Protein AF-A0A2V8E1F0-F1 (afdb_monomer_lite)

Secondary structure (DSSP, 8-state):
---S----SSSS-B---SPPEEPTTS-EEEEESBBSTTSB-EEEEE-TT--EEEEEE---TTTS--S------GGGGTSS---------PPPP--

pLDDT: mean 75.14, std 16.95, range [39.0, 92.38]

Radius of gyration: 20.06 Å; chains: 1; bounding box: 38×36×61 Å

Foldseek 3Di:
DDDLDDDPQAAQAAAFPDDWDQDPVQKTWGWHQAYHPQRQIFIWIAHPSSDIDTPDGDPPPPVDHGRDDPCPPPVVVVVPPDDDDDDDDDDDDDD

Structure (mmCIF, N/CA/C/O backbone):
data_AF-A0A2V8E1F0-F1
#
_entry.id   AF-A0A2V8E1F0-F1
#
loop_
_atom_site.group_PDB
_atom_site.id
_atom_site.type_symbol
_atom_site.label_atom_id
_atom_site.label_alt_id
_atom_site.label_comp_id
_atom_site.label_asym_id
_atom_site.label_entity_id
_atom_site.label_seq_id
_atom_site.pdbx_PDB_ins_code
_atom_site.Cartn_x
_atom_site.Cartn_y
_atom_site.Cartn_z
_atom_site.occupancy
_atom_site.B_iso_or_equiv
_atom_site.auth_seq_id
_atom_site.auth_comp_id
_atom_site.auth_asym_id
_atom_site.auth_atom_id
_atom_site.pdbx_PDB_model_num
ATOM 1 N N . MET A 1 1 ? -21.295 -14.930 -1.325 1.00 55.97 1 MET A N 1
ATOM 2 C CA . MET A 1 1 ? -20.023 -14.265 -0.970 1.00 55.97 1 MET A CA 1
ATOM 3 C C . MET A 1 1 ? -19.995 -12.951 -1.727 1.00 55.97 1 MET A C 1
ATOM 5 O O . MET A 1 1 ? -20.212 -12.996 -2.929 1.00 55.97 1 MET A O 1
ATOM 9 N N . ASN A 1 2 ? -19.848 -11.815 -1.043 1.00 79.00 2 ASN A N 1
ATOM 10 C CA . ASN A 1 2 ? -19.738 -10.510 -1.699 1.00 79.00 2 ASN A CA 1
ATOM 11 C C . ASN A 1 2 ? -18.253 -10.161 -1.820 1.00 79.00 2 ASN A C 1
ATOM 13 O O . ASN A 1 2 ? -17.555 -10.159 -0.807 1.00 79.00 2 ASN A O 1
ATOM 17 N N . VAL A 1 3 ? -17.771 -9.922 -3.037 1.00 80.38 3 VAL A N 1
ATOM 18 C CA . VAL A 1 3 ? -16.411 -9.417 -3.256 1.00 80.38 3 VAL A CA 1
ATOM 19 C C . VAL A 1 3 ? -16.464 -7.906 -3.066 1.00 80.38 3 VAL A C 1
ATOM 21 O O . VAL A 1 3 ? -17.242 -7.246 -3.748 1.00 80.38 3 VAL A O 1
ATOM 24 N N . LEU A 1 4 ? -15.682 -7.378 -2.121 1.00 81.69 4 LEU A N 1
ATOM 25 C CA . LEU A 1 4 ? -15.625 -5.936 -1.852 1.00 81.69 4 LEU A CA 1
ATOM 26 C C . LEU A 1 4 ? -14.698 -5.214 -2.830 1.00 81.69 4 LEU A C 1
ATOM 28 O O . LEU A 1 4 ? -15.065 -4.177 -3.364 1.00 81.69 4 LEU A O 1
ATOM 32 N N . HIS A 1 5 ? -13.531 -5.797 -3.106 1.00 82.56 5 HIS A N 1
ATOM 33 C CA . HIS A 1 5 ? -12.586 -5.278 -4.087 1.00 82.56 5 HIS A CA 1
ATOM 34 C C . HIS A 1 5 ? -11.834 -6.425 -4.751 1.00 82.56 5 HIS A C 1
ATOM 36 O O . HIS A 1 5 ? -11.481 -7.409 -4.095 1.00 82.56 5 HIS A O 1
ATOM 42 N N . ALA A 1 6 ? -11.597 -6.296 -6.052 1.00 84.12 6 ALA A N 1
ATOM 43 C CA . ALA A 1 6 ? -10.793 -7.230 -6.823 1.00 84.12 6 ALA A CA 1
ATOM 44 C C . ALA A 1 6 ? -9.542 -6.501 -7.309 1.00 84.12 6 ALA A C 1
ATOM 46 O O . ALA A 1 6 ? -9.627 -5.615 -8.153 1.00 84.12 6 ALA A O 1
ATOM 47 N N . PHE A 1 7 ? -8.398 -6.900 -6.763 1.00 82.31 7 PHE A N 1
ATOM 48 C CA . PHE A 1 7 ? -7.100 -6.373 -7.156 1.00 82.31 7 PHE A CA 1
ATOM 49 C C . PHE A 1 7 ? -6.762 -6.797 -8.588 1.00 82.31 7 PHE A C 1
ATOM 51 O O . PHE A 1 7 ? -6.787 -7.991 -8.903 1.00 82.31 7 PHE A O 1
ATOM 58 N N . ALA A 1 8 ? -6.455 -5.829 -9.452 1.00 82.62 8 ALA A N 1
ATOM 59 C CA . ALA A 1 8 ? -6.184 -6.071 -10.870 1.00 82.62 8 ALA A CA 1
ATOM 60 C C . ALA A 1 8 ? -4.708 -6.399 -11.154 1.00 82.62 8 ALA A C 1
ATOM 62 O O . ALA A 1 8 ? -4.361 -6.778 -12.274 1.00 82.62 8 ALA A O 1
ATOM 63 N N . GLY A 1 9 ? -3.831 -6.266 -10.158 1.00 72.94 9 GLY A N 1
ATOM 64 C CA . GLY A 1 9 ? -2.427 -6.657 -10.245 1.00 72.94 9 GLY A CA 1
ATOM 65 C C . GLY A 1 9 ? -1.490 -5.592 -10.807 1.00 72.94 9 GLY A C 1
ATOM 66 O O . GLY A 1 9 ? -0.287 -5.697 -10.600 1.00 72.94 9 GLY A O 1
ATOM 67 N N . SER A 1 10 ? -2.005 -4.569 -11.492 1.00 78.56 10 SER A N 1
ATOM 68 C CA . SER A 1 10 ? -1.193 -3.515 -12.112 1.00 78.56 10 SER A CA 1
ATOM 69 C C . SER A 1 10 ? -1.093 -2.272 -11.231 1.00 78.56 10 SER A C 1
ATOM 71 O O . SER A 1 10 ? -0.052 -2.043 -10.636 1.00 78.56 10 SER A O 1
ATOM 73 N N . ALA A 1 11 ? -2.161 -1.485 -11.109 1.00 79.25 11 ALA A N 1
ATOM 74 C CA . ALA A 1 11 ? -2.113 -0.199 -10.411 1.00 79.25 11 ALA A CA 1
ATOM 75 C C . ALA A 1 11 ? -2.370 -0.317 -8.902 1.00 79.25 11 ALA A C 1
ATOM 77 O O . ALA A 1 11 ? -1.761 0.395 -8.114 1.00 79.25 11 ALA A O 1
ATOM 78 N N . ASP A 1 12 ? -3.272 -1.211 -8.494 1.00 79.56 12 ASP A N 1
ATOM 79 C CA . ASP A 1 12 ? -3.761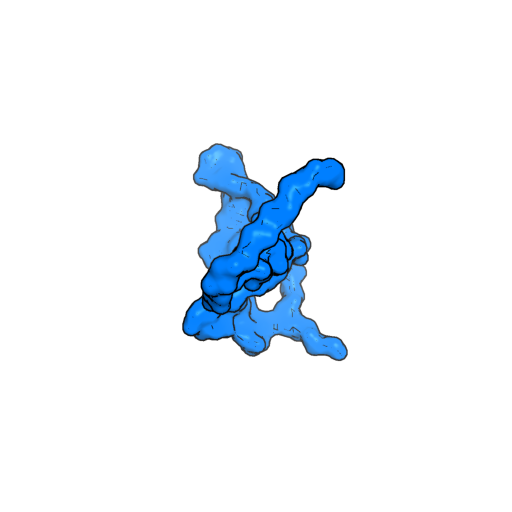 -1.318 -7.118 1.00 79.56 12 ASP A CA 1
ATOM 80 C C . ASP A 1 12 ? -3.026 -2.355 -6.262 1.00 79.56 12 ASP A C 1
ATOM 82 O O . ASP A 1 12 ? -3.098 -2.308 -5.034 1.00 79.56 12 ASP A O 1
ATOM 86 N N . GLY A 1 13 ? -2.257 -3.231 -6.904 1.00 84.00 13 GLY A N 1
ATOM 87 C CA . GLY A 1 13 ? -1.470 -4.278 -6.265 1.00 84.00 13 GLY A CA 1
ATOM 88 C C . GLY A 1 13 ? -1.939 -5.679 -6.649 1.00 84.00 13 GLY A C 1
ATOM 89 O O . GLY A 1 13 ? -2.982 -5.864 -7.270 1.00 84.00 13 GLY A O 1
ATOM 90 N N . ALA A 1 14 ? -1.144 -6.681 -6.297 1.00 82.44 14 ALA A N 1
ATOM 91 C CA . ALA A 1 14 ? -1.370 -8.101 -6.517 1.00 82.44 14 ALA A CA 1
ATOM 92 C C . ALA A 1 14 ? -0.929 -8.876 -5.271 1.00 82.44 14 ALA A C 1
ATOM 94 O O . ALA A 1 14 ? -0.003 -8.467 -4.573 1.00 82.44 14 ALA A O 1
ATOM 95 N N . HIS A 1 15 ? -1.553 -10.028 -5.024 1.00 81.88 15 HIS A N 1
ATOM 96 C CA . HIS A 1 15 ? -1.210 -10.900 -3.895 1.00 81.88 15 HIS A CA 1
ATOM 97 C C . HIS A 1 15 ? -1.227 -10.167 -2.537 1.00 81.88 15 HIS A C 1
ATOM 99 O O . HIS A 1 15 ? -0.183 -10.071 -1.881 1.00 81.88 15 HIS A O 1
ATOM 105 N N . PRO A 1 16 ? -2.394 -9.650 -2.097 1.00 80.31 16 PRO A N 1
ATOM 106 C CA . PRO A 1 16 ? -2.536 -9.180 -0.725 1.00 80.31 16 PRO A CA 1
ATOM 107 C C . PRO A 1 16 ? -2.305 -10.371 0.215 1.00 80.31 16 PRO A C 1
ATOM 109 O O . PRO A 1 16 ? -3.109 -11.305 0.256 1.00 80.31 16 PRO A O 1
ATOM 112 N N . SER A 1 17 ? -1.160 -10.387 0.896 1.00 69.19 17 SER A N 1
ATOM 113 C CA . SER A 1 17 ? -0.722 -11.511 1.736 1.00 69.19 17 SER A CA 1
ATOM 114 C C . SER A 1 17 ? -1.150 -11.356 3.191 1.00 69.19 17 SER A C 1
ATOM 116 O O . SER A 1 17 ? -1.185 -12.346 3.926 1.00 69.19 17 SER A O 1
ATOM 118 N N . ALA A 1 18 ? -1.506 -10.141 3.605 1.00 68.31 18 ALA A N 1
ATOM 119 C CA . ALA A 1 18 ? -1.575 -9.794 5.009 1.00 68.31 18 ALA A CA 1
ATOM 120 C C . ALA A 1 18 ? -2.953 -9.322 5.495 1.00 68.31 18 ALA A C 1
ATOM 122 O O . ALA A 1 18 ? -3.863 -9.007 4.724 1.00 68.31 18 ALA A O 1
ATOM 123 N N . ALA A 1 19 ? -3.123 -9.348 6.820 1.00 73.50 19 ALA A N 1
ATOM 124 C CA . ALA A 1 19 ? -4.352 -8.933 7.483 1.00 73.50 19 ALA A CA 1
ATOM 125 C C . ALA A 1 19 ? -4.477 -7.406 7.494 1.00 73.50 19 ALA A C 1
ATOM 127 O O . ALA A 1 19 ? -3.511 -6.700 7.762 1.00 73.50 19 A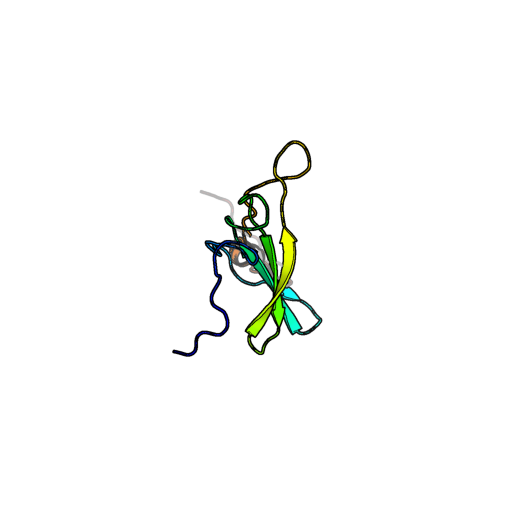LA A O 1
ATOM 128 N N . LEU A 1 20 ? -5.696 -6.913 7.281 1.00 79.94 20 LEU A N 1
ATOM 129 C CA . LEU A 1 20 ? -5.989 -5.488 7.340 1.00 79.94 20 LEU A CA 1
ATOM 130 C C . LEU A 1 20 ? -5.827 -4.937 8.761 1.00 79.94 20 LEU A C 1
ATOM 132 O O . LEU A 1 20 ? -6.321 -5.522 9.728 1.00 79.94 20 LEU A O 1
ATOM 136 N N . ILE A 1 21 ? -5.202 -3.770 8.868 1.00 83.19 21 ILE A N 1
ATOM 137 C CA . ILE A 1 21 ? -5.117 -2.988 10.101 1.00 83.19 21 ILE A CA 1
ATOM 138 C C . ILE A 1 21 ? -6.211 -1.922 10.063 1.00 83.19 21 ILE A C 1
ATOM 140 O O . ILE A 1 21 ? -6.230 -1.085 9.164 1.00 83.19 21 ILE A O 1
ATOM 144 N N . GLU A 1 22 ? -7.116 -1.939 11.038 1.00 86.38 22 GLU A N 1
ATOM 145 C CA . GLU A 1 22 ? -8.116 -0.882 11.214 1.00 86.38 22 GLU A CA 1
ATOM 146 C C . GLU A 1 22 ? -7.471 0.349 11.868 1.00 86.38 22 GLU A C 1
ATOM 148 O O . GLU A 1 22 ? -6.837 0.258 12.923 1.00 86.38 22 GLU A O 1
ATOM 153 N N . ALA A 1 23 ? -7.624 1.508 11.236 1.00 81.88 23 ALA A N 1
ATOM 154 C CA . ALA A 1 23 ? -7.212 2.794 11.772 1.00 81.88 23 ALA A CA 1
ATOM 155 C C . ALA A 1 23 ? -8.358 3.459 12.552 1.00 81.88 23 ALA A C 1
ATOM 157 O O . ALA A 1 23 ? -9.531 3.138 12.385 1.00 81.88 23 ALA A O 1
ATOM 158 N N . GLY A 1 24 ? -8.026 4.442 13.395 1.00 83.00 24 GLY A N 1
ATOM 159 C CA . GLY A 1 24 ? -9.013 5.152 14.223 1.00 83.00 24 GLY A CA 1
ATOM 160 C C . GLY A 1 24 ? -10.055 5.966 13.442 1.00 83.00 24 GLY A C 1
ATOM 161 O O . GLY A 1 24 ? -11.005 6.459 14.043 1.00 83.00 24 GLY A O 1
ATOM 162 N N . ASP A 1 25 ? -9.884 6.111 12.126 1.00 83.88 25 ASP A N 1
ATOM 163 C CA . ASP A 1 25 ? -10.834 6.743 11.206 1.00 83.88 25 ASP A CA 1
ATOM 164 C C . ASP A 1 25 ? -11.862 5.753 10.613 1.00 83.88 25 ASP A C 1
ATOM 166 O O . ASP A 1 25 ? -12.717 6.162 9.829 1.00 83.88 25 ASP A O 1
ATOM 170 N N . GLY A 1 26 ? -11.791 4.465 10.978 1.00 85.50 26 GLY A N 1
ATOM 171 C CA . GLY A 1 26 ? -12.650 3.400 10.450 1.00 85.50 26 GLY A CA 1
ATOM 172 C C . GLY A 1 26 ? -12.233 2.879 9.069 1.00 85.50 26 GLY A C 1
ATOM 173 O O . GLY A 1 26 ? -12.977 2.112 8.455 1.00 85.50 26 GLY A O 1
ATOM 174 N N . SER A 1 27 ? -11.068 3.294 8.560 1.00 90.25 27 SER A N 1
ATOM 175 C CA . SER A 1 27 ? -10.468 2.734 7.348 1.00 90.25 27 SER A CA 1
ATOM 176 C C . SER A 1 27 ? -9.537 1.573 7.680 1.00 90.25 27 SER A C 1
ATOM 178 O O . SER A 1 27 ? -8.912 1.514 8.736 1.00 90.25 27 SER A O 1
ATOM 180 N N . PHE A 1 28 ? -9.395 0.668 6.727 1.00 90.06 28 PHE A N 1
ATOM 181 C CA . PHE A 1 28 ? -8.507 -0.477 6.777 1.00 90.06 28 PHE A CA 1
ATOM 182 C C . PHE A 1 28 ? -7.276 -0.216 5.919 1.00 90.06 28 PHE A C 1
ATOM 184 O O . PHE A 1 28 ? -7.389 0.316 4.821 1.00 90.06 28 PHE A O 1
ATOM 191 N N . TYR A 1 29 ? -6.104 -0.611 6.388 1.00 89.00 29 TYR A N 1
ATOM 192 C CA . TYR A 1 29 ? -4.858 -0.508 5.638 1.00 89.00 29 TYR A CA 1
ATOM 193 C C . TYR A 1 29 ? -4.266 -1.896 5.461 1.00 89.00 29 TYR A C 1
ATOM 195 O O . TYR A 1 29 ? -4.345 -2.725 6.367 1.00 89.00 29 TYR A O 1
ATOM 203 N N . GLY A 1 30 ? -3.683 -2.140 4.298 1.00 88.50 30 GLY A N 1
ATOM 204 C CA . GLY A 1 30 ? -2.980 -3.380 4.017 1.00 88.50 30 GLY A CA 1
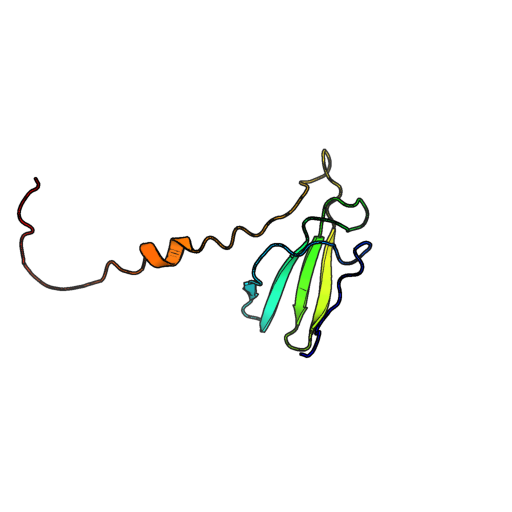ATOM 205 C C . GLY A 1 30 ? -1.964 -3.191 2.909 1.00 88.50 30 GLY A C 1
ATOM 206 O O . GLY A 1 30 ? -1.902 -2.139 2.259 1.00 88.50 30 GLY A O 1
ATOM 207 N N . THR A 1 31 ? -1.173 -4.230 2.700 1.00 89.12 31 THR A N 1
ATOM 208 C CA . THR A 1 31 ? -0.181 -4.264 1.632 1.00 89.12 31 THR A CA 1
ATOM 209 C C . THR A 1 31 ? -0.479 -5.336 0.600 1.00 89.12 31 THR A C 1
ATOM 211 O O . THR A 1 31 ? -1.115 -6.362 0.863 1.00 89.12 31 THR A O 1
ATOM 214 N N . ALA A 1 32 ? -0.033 -5.064 -0.620 1.00 90.06 32 ALA A N 1
ATOM 215 C CA . ALA A 1 32 ? 0.012 -6.026 -1.702 1.00 90.06 32 ALA A CA 1
ATOM 216 C C . ALA A 1 32 ? 1.474 -6.215 -2.103 1.00 90.06 32 ALA A C 1
ATOM 218 O O . ALA A 1 32 ? 2.161 -5.255 -2.452 1.00 90.06 32 ALA A O 1
ATOM 219 N N . SER A 1 33 ? 1.952 -7.456 -2.024 1.00 87.69 33 SER A N 1
ATOM 220 C CA . SER A 1 33 ? 3.371 -7.781 -2.220 1.00 87.69 33 SER A CA 1
ATOM 221 C C . SER A 1 33 ? 3.823 -7.683 -3.682 1.00 87.69 33 SER A C 1
ATOM 223 O O . SER A 1 33 ? 5.017 -7.537 -3.941 1.00 87.69 33 SER A O 1
ATOM 225 N N . GLY A 1 34 ? 2.885 -7.738 -4.632 1.00 84.38 34 GLY A N 1
ATOM 226 C CA . GLY A 1 34 ? 3.123 -7.525 -6.060 1.00 84.38 34 GLY A CA 1
ATOM 227 C C . GLY A 1 34 ? 2.276 -6.389 -6.632 1.00 84.38 34 GLY A C 1
ATOM 228 O O . GLY A 1 34 ? 1.407 -5.841 -5.958 1.00 84.38 34 GLY A O 1
ATOM 229 N N . GLY A 1 35 ? 2.509 -6.048 -7.898 1.00 87.25 35 GLY A N 1
ATOM 230 C CA . GLY A 1 35 ? 1.823 -4.944 -8.580 1.00 87.25 35 GLY A CA 1
ATOM 231 C C . GLY A 1 35 ? 2.375 -3.565 -8.214 1.00 87.25 35 GLY A C 1
ATOM 232 O O . GLY A 1 35 ? 3.514 -3.452 -7.763 1.00 87.25 35 GLY A O 1
ATOM 233 N N . GLY A 1 36 ? 1.597 -2.512 -8.447 1.00 84.50 36 GLY A N 1
ATOM 234 C CA . GLY A 1 36 ? 2.095 -1.135 -8.443 1.00 84.50 36 GLY A CA 1
ATOM 235 C C . GLY A 1 36 ? 2.866 -0.800 -9.726 1.00 84.50 36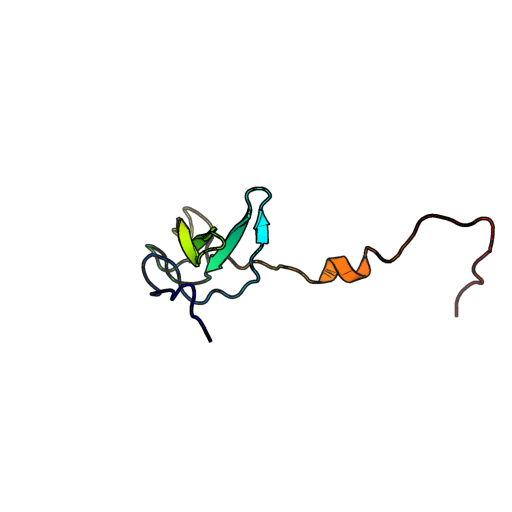 GLY A C 1
ATOM 236 O O . GLY A 1 36 ? 3.137 -1.669 -10.558 1.00 84.50 36 GLY A O 1
ATOM 237 N N . ASP A 1 37 ? 3.265 0.463 -9.871 1.00 84.19 37 ASP A N 1
ATOM 238 C CA . ASP A 1 37 ? 3.842 1.020 -11.107 1.00 84.19 37 ASP A CA 1
ATOM 239 C C . ASP A 1 37 ? 5.080 0.262 -11.611 1.00 84.19 37 ASP A C 1
ATOM 241 O O . ASP A 1 37 ? 5.360 0.226 -12.809 1.00 84.19 37 ASP A O 1
ATOM 245 N N . THR A 1 38 ? 5.824 -0.357 -10.693 1.00 86.69 38 THR A N 1
ATOM 246 C CA . THR A 1 38 ? 7.056 -1.101 -10.992 1.00 86.69 38 THR A CA 1
ATOM 247 C C . THR A 1 38 ? 6.968 -2.589 -10.645 1.00 86.69 38 THR A C 1
ATOM 249 O O . THR A 1 38 ? 7.952 -3.311 -10.787 1.00 86.69 38 THR A O 1
ATOM 252 N N . GLY A 1 39 ? 5.802 -3.068 -10.196 1.00 88.19 39 GLY A N 1
ATOM 253 C CA . GLY A 1 39 ? 5.617 -4.454 -9.757 1.00 88.19 39 GLY A CA 1
ATOM 254 C C . GLY A 1 39 ? 6.176 -4.773 -8.363 1.00 88.19 39 GLY A C 1
ATOM 255 O O . GLY A 1 39 ? 6.103 -5.928 -7.948 1.00 88.19 39 GLY A O 1
ATOM 256 N N . ASN A 1 40 ? 6.715 -3.782 -7.644 1.00 89.56 40 ASN A N 1
ATOM 257 C CA . ASN A 1 40 ? 7.362 -3.953 -6.336 1.00 89.56 40 ASN A CA 1
ATOM 258 C C . ASN A 1 40 ? 6.398 -3.911 -5.134 1.00 89.56 40 ASN A C 1
ATOM 260 O O . ASN A 1 40 ? 6.850 -3.992 -3.990 1.00 89.56 40 ASN A O 1
ATOM 264 N N . GLY A 1 41 ? 5.092 -3.811 -5.386 1.00 90.75 41 GLY A N 1
ATOM 265 C CA . GLY A 1 41 ? 4.036 -3.834 -4.379 1.00 90.75 41 GLY A CA 1
ATOM 266 C C . GLY A 1 41 ? 3.457 -2.462 -4.041 1.00 90.75 41 GLY A C 1
ATOM 267 O O . GLY A 1 41 ? 3.979 -1.413 -4.430 1.00 90.75 41 GLY A O 1
ATOM 268 N N . THR A 1 42 ? 2.352 -2.475 -3.297 1.00 91.88 42 THR A N 1
ATOM 269 C CA . THR A 1 42 ? 1.605 -1.274 -2.903 1.00 91.88 42 THR A CA 1
ATOM 270 C C . THR A 1 42 ? 1.208 -1.300 -1.428 1.00 91.88 42 THR A C 1
ATOM 272 O O . THR A 1 42 ? 1.034 -2.358 -0.819 1.00 91.88 42 THR A O 1
ATOM 275 N N . VAL A 1 43 ? 1.031 -0.108 -0.855 1.00 90.19 43 VAL A N 1
ATOM 276 C CA . VAL A 1 43 ? 0.241 0.113 0.362 1.00 90.19 43 VAL A CA 1
ATOM 277 C C . VAL A 1 43 ? -1.103 0.679 -0.071 1.00 90.19 43 VAL A C 1
ATOM 279 O O . VAL A 1 43 ? -1.151 1.693 -0.777 1.00 90.19 43 VAL A O 1
ATOM 282 N N . PHE A 1 44 ? -2.194 0.069 0.376 1.00 90.00 44 PHE A N 1
ATOM 283 C CA . PHE A 1 44 ? -3.541 0.527 0.064 1.00 90.00 44 PHE A CA 1
ATOM 284 C C . PHE A 1 44 ? -4.355 0.801 1.331 1.00 90.00 44 PHE A C 1
ATOM 286 O O . PHE A 1 44 ? -4.157 0.197 2.385 1.00 90.00 44 PHE A O 1
ATOM 293 N N . ARG A 1 45 ? -5.297 1.732 1.203 1.00 91.62 45 ARG A N 1
ATOM 294 C CA . ARG A 1 45 ? -6.350 2.020 2.172 1.00 91.62 45 ARG A CA 1
ATOM 295 C C . ARG A 1 45 ? -7.673 1.545 1.600 1.00 91.62 45 ARG A C 1
ATOM 297 O O . ARG A 1 45 ? -7.963 1.823 0.443 1.00 91.62 45 ARG A O 1
ATOM 304 N N . MET A 1 46 ? -8.492 0.899 2.409 1.00 90.44 46 MET A N 1
ATOM 305 C CA . MET A 1 46 ? -9.833 0.458 2.070 1.00 90.44 46 MET A CA 1
ATOM 306 C C . MET A 1 46 ? -10.831 1.010 3.084 1.00 90.44 46 MET A C 1
ATOM 308 O O . MET A 1 46 ? -10.654 0.852 4.287 1.00 90.44 46 MET A O 1
ATOM 312 N N . THR A 1 47 ? -11.891 1.655 2.626 1.00 90.62 47 THR A N 1
ATOM 313 C CA . THR A 1 47 ? -13.011 2.049 3.494 1.00 90.62 47 THR A CA 1
ATOM 314 C C . THR A 1 47 ? -13.908 0.846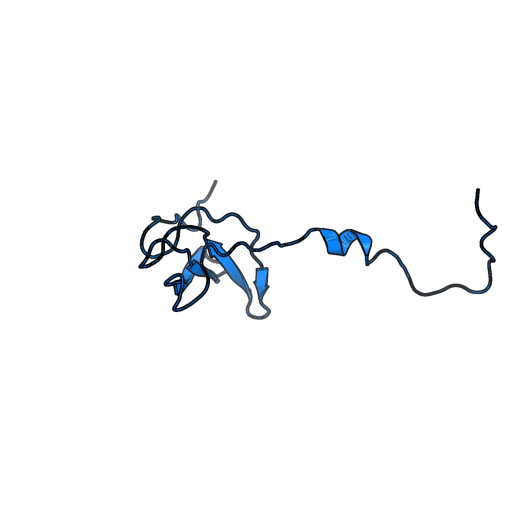 3.804 1.00 90.62 47 THR A C 1
ATOM 316 O O . THR A 1 47 ? -13.865 -0.174 3.116 1.00 90.62 47 THR A O 1
ATOM 319 N N . ALA A 1 48 ? -14.750 0.939 4.837 1.00 85.50 48 ALA A N 1
ATOM 320 C CA . ALA A 1 48 ? -15.629 -0.164 5.248 1.00 85.50 48 ALA A CA 1
ATOM 321 C C . ALA A 1 48 ? -16.640 -0.615 4.169 1.00 85.50 48 ALA A C 1
ATOM 323 O O . ALA A 1 48 ? -17.141 -1.737 4.227 1.00 85.50 48 ALA A O 1
ATOM 324 N N . ASP A 1 49 ? -16.928 0.235 3.181 1.00 87.00 49 ASP A N 1
ATOM 325 C CA . ASP A 1 49 ? -17.767 -0.077 2.016 1.00 87.00 49 ASP A CA 1
ATOM 326 C C . ASP A 1 49 ? -17.002 -0.772 0.869 1.00 87.00 49 ASP A C 1
ATOM 328 O O . ASP A 1 49 ? -17.617 -1.168 -0.120 1.00 87.00 49 ASP A O 1
ATOM 332 N N . GLY A 1 50 ? -15.686 -0.970 1.011 1.00 86.38 50 GLY A N 1
ATOM 333 C CA . GLY A 1 50 ? -14.838 -1.669 0.045 1.00 86.38 50 GLY A CA 1
ATOM 334 C C . GLY A 1 50 ? -14.091 -0.767 -0.938 1.00 86.38 50 GLY A C 1
ATOM 335 O O . GLY A 1 50 ? 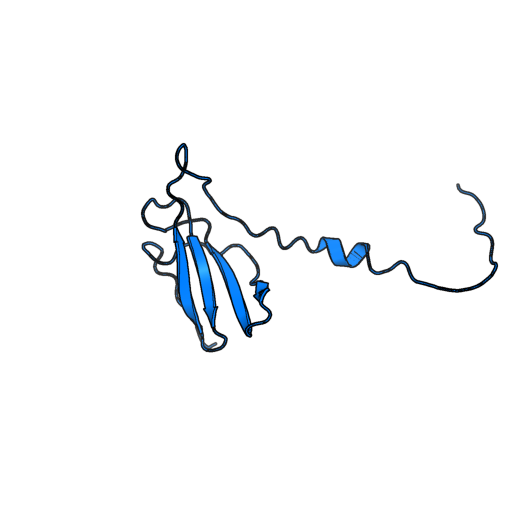-13.380 -1.288 -1.793 1.00 86.38 50 GLY A O 1
ATOM 336 N N . THR A 1 51 ? -14.195 0.562 -0.832 1.00 89.88 51 THR A N 1
ATOM 337 C CA . THR A 1 51 ? -13.455 1.461 -1.734 1.00 89.88 51 THR A CA 1
ATOM 338 C C . THR A 1 51 ? -11.958 1.423 -1.428 1.00 89.88 51 THR A C 1
ATOM 340 O O . THR A 1 51 ? -11.530 1.861 -0.360 1.00 89.88 51 THR A O 1
ATOM 343 N N . VAL A 1 52 ? -11.151 0.938 -2.377 1.00 90.12 52 VAL A N 1
ATOM 344 C CA . VAL A 1 52 ? -9.688 0.858 -2.255 1.00 90.12 52 VAL A CA 1
ATOM 345 C C . VAL A 1 52 ? -9.007 2.069 -2.893 1.00 90.12 52 VAL A C 1
ATOM 347 O O . VAL A 1 52 ? -9.341 2.501 -3.992 1.00 90.12 52 VAL A O 1
ATOM 350 N N . THR A 1 53 ? -8.020 2.625 -2.199 1.00 92.38 53 THR A N 1
ATOM 351 C CA . THR A 1 53 ? -7.138 3.694 -2.673 1.00 92.38 53 THR A CA 1
ATOM 352 C C . THR A 1 53 ? -5.693 3.288 -2.437 1.00 92.38 53 THR A C 1
ATOM 354 O O . THR A 1 53 ? -5.318 2.962 -1.312 1.00 92.38 53 THR A O 1
ATOM 357 N N . VAL A 1 54 ? -4.864 3.354 -3.474 1.00 91.31 54 VAL A N 1
ATOM 358 C CA . VAL A 1 54 ? -3.416 3.186 -3.322 1.00 91.31 54 VAL A CA 1
ATOM 359 C C . VAL A 1 54 ? -2.857 4.422 -2.639 1.00 91.31 54 VAL A C 1
ATOM 361 O O . VAL A 1 54 ? -3.007 5.539 -3.129 1.00 91.31 54 VAL A O 1
ATOM 364 N N . VAL A 1 55 ? -2.230 4.214 -1.488 1.00 92.00 55 VAL A N 1
ATOM 365 C CA . VAL A 1 55 ? -1.562 5.272 -0.724 1.00 92.00 55 VAL A CA 1
ATOM 366 C C . VAL A 1 55 ? -0.105 5.383 -1.158 1.00 92.00 55 VAL A C 1
ATOM 368 O O . VAL A 1 55 ? 0.457 6.476 -1.169 1.00 92.00 55 VAL A O 1
ATOM 371 N N . HIS A 1 56 ? 0.503 4.257 -1.534 1.00 91.56 56 HIS A N 1
ATOM 372 C CA . HIS A 1 56 ? 1.882 4.215 -1.988 1.00 91.56 56 HIS A CA 1
ATOM 373 C C . HIS A 1 56 ? 2.115 3.055 -2.957 1.00 91.56 56 HIS A C 1
ATOM 375 O O . HIS A 1 56 ? 1.615 1.954 -2.732 1.00 91.56 56 HIS A O 1
ATOM 381 N N . SER A 1 57 ? 2.904 3.300 -4.000 1.00 91.81 57 SER A N 1
ATOM 382 C CA . SER A 1 57 ? 3.459 2.270 -4.875 1.00 91.81 57 SER A CA 1
ATOM 383 C C . SER A 1 57 ? 4.969 2.303 -4.722 1.00 91.81 57 SER A C 1
ATOM 385 O O . SER A 1 57 ? 5.571 3.361 -4.901 1.00 91.81 57 SER A O 1
ATOM 387 N N . PHE A 1 58 ? 5.563 1.156 -4.415 1.00 90.25 58 PHE A N 1
ATOM 388 C CA . PHE A 1 58 ? 7.007 1.053 -4.262 1.00 90.25 58 PHE A CA 1
ATOM 389 C C . PHE A 1 58 ? 7.693 1.069 -5.633 1.00 90.25 58 PHE A C 1
ATOM 391 O O . PHE A 1 58 ? 7.170 0.523 -6.612 1.00 90.25 58 PHE A O 1
ATOM 398 N N . ALA A 1 59 ? 8.858 1.705 -5.710 1.00 91.25 59 ALA A N 1
ATOM 399 C CA . ALA A 1 59 ? 9.709 1.775 -6.898 1.00 91.25 59 ALA A CA 1
ATOM 400 C C . ALA A 1 59 ? 10.823 0.706 -6.907 1.00 91.25 59 ALA A C 1
ATOM 402 O O . ALA A 1 59 ? 11.427 0.454 -7.951 1.00 91.25 59 ALA A O 1
ATOM 403 N N . GLY A 1 60 ? 11.071 0.060 -5.768 1.00 87.69 60 GLY A N 1
ATOM 404 C CA . GLY A 1 60 ? 12.202 -0.814 -5.513 1.00 87.69 60 GLY A CA 1
ATOM 405 C C . GLY A 1 60 ? 13.524 -0.068 -5.287 1.00 87.69 60 GLY A C 1
ATOM 406 O O . GLY A 1 60 ? 13.642 1.160 -5.336 1.00 87.69 60 GLY A O 1
ATOM 407 N N . SER A 1 61 ? 14.579 -0.848 -5.048 1.00 82.19 61 SER A N 1
ATOM 408 C CA . SER A 1 61 ? 15.921 -0.307 -4.830 1.00 82.19 61 SER A CA 1
ATOM 409 C C . SER A 1 61 ? 16.503 0.340 -6.096 1.00 82.19 61 SER A C 1
ATOM 411 O O . SER A 1 61 ? 16.333 -0.193 -7.193 1.00 82.19 61 SER A O 1
ATOM 413 N N . PRO A 1 62 ? 17.263 1.444 -5.963 1.00 86.44 62 PRO A N 1
ATOM 414 C CA . PRO A 1 62 ? 17.736 2.053 -4.713 1.00 86.44 62 PRO A CA 1
ATOM 415 C C . PRO A 1 62 ? 16.780 3.098 -4.114 1.00 86.44 62 PRO A C 1
ATOM 417 O O . PRO A 1 62 ? 17.104 3.682 -3.083 1.00 86.44 62 PRO A O 1
ATOM 420 N N . SER A 1 63 ? 15.664 3.384 -4.784 1.00 88.75 63 SER A N 1
ATOM 421 C CA . SER A 1 63 ? 14.774 4.500 -4.458 1.00 88.75 63 SER A CA 1
ATOM 422 C C . SER A 1 63 ? 13.993 4.271 -3.167 1.00 88.75 63 SER A C 1
ATOM 424 O O . SER A 1 63 ? 13.890 5.183 -2.348 1.00 88.75 63 SER A O 1
ATOM 426 N N . ASP A 1 64 ? 13.482 3.059 -2.970 1.00 87.81 64 ASP A N 1
ATOM 427 C CA . ASP A 1 64 ? 12.777 2.630 -1.765 1.00 87.81 64 ASP A CA 1
ATOM 428 C C . ASP A 1 64 ? 12.915 1.103 -1.547 1.00 87.81 64 ASP A C 1
ATOM 430 O O . ASP A 1 64 ? 13.789 0.434 -2.117 1.00 87.81 64 ASP A O 1
ATOM 434 N N . GLY A 1 65 ? 12.109 0.566 -0.624 1.00 85.00 65 GLY A N 1
ATOM 435 C CA . GLY A 1 65 ? 11.982 -0.872 -0.386 1.00 85.00 65 GLY A CA 1
ATOM 436 C C . GLY A 1 65 ? 11.104 -1.557 -1.437 1.00 85.00 65 GLY A C 1
ATOM 437 O O . GLY A 1 65 ? 10.467 -0.910 -2.252 1.00 85.00 65 GLY A O 1
ATOM 438 N N . ALA A 1 66 ? 11.048 -2.883 -1.409 1.00 85.75 66 ALA A N 1
ATOM 439 C CA . ALA A 1 66 ? 10.178 -3.673 -2.278 1.00 85.75 66 ALA A CA 1
ATOM 440 C C . ALA A 1 66 ? 9.490 -4.769 -1.465 1.00 85.75 66 ALA A C 1
ATOM 442 O O . ALA A 1 66 ? 9.911 -5.062 -0.342 1.00 85.75 66 ALA A O 1
ATOM 443 N N . THR A 1 67 ? 8.459 -5.379 -2.053 1.00 84.94 67 THR A N 1
ATOM 444 C CA . THR A 1 67 ? 7.720 -6.520 -1.496 1.00 84.94 67 THR A CA 1
ATOM 445 C C . THR A 1 67 ? 7.234 -6.248 -0.071 1.00 84.94 67 THR A C 1
ATOM 447 O O . THR A 1 67 ? 7.715 -6.879 0.874 1.00 84.94 67 THR A O 1
ATOM 450 N N . PRO A 1 68 ? 6.329 -5.271 0.117 1.00 82.25 68 PRO A N 1
ATOM 451 C CA . PRO A 1 68 ? 5.748 -5.033 1.425 1.00 82.25 68 PRO A CA 1
ATOM 452 C C . PRO A 1 68 ? 4.978 -6.280 1.882 1.00 82.25 68 PRO A C 1
ATOM 454 O O . PRO A 1 68 ? 4.231 -6.881 1.108 1.00 82.25 68 PRO A O 1
ATOM 457 N N . ASP A 1 69 ? 5.181 -6.659 3.139 1.00 76.62 69 ASP A N 1
ATOM 458 C CA . ASP A 1 69 ? 4.429 -7.710 3.818 1.00 76.62 69 ASP A CA 1
ATOM 459 C C . ASP A 1 69 ? 4.038 -7.194 5.203 1.00 76.62 69 ASP A C 1
ATOM 461 O O . ASP A 1 69 ? 4.900 -6.743 5.969 1.00 76.62 69 ASP A O 1
ATOM 465 N N . ASP A 1 70 ? 2.747 -7.246 5.539 1.00 61.44 70 ASP A N 1
ATOM 466 C CA . ASP A 1 70 ? 2.332 -6.957 6.907 1.00 61.44 70 ASP A CA 1
ATOM 467 C C . ASP A 1 70 ? 2.494 -8.237 7.732 1.00 61.44 70 ASP A C 1
ATOM 469 O O . ASP A 1 70 ? 1.608 -9.092 7.802 1.00 61.44 70 ASP A O 1
ATOM 473 N N . HIS A 1 71 ? 3.621 -8.342 8.438 1.00 54.59 71 HIS A N 1
ATOM 474 C CA . HIS A 1 71 ? 3.749 -9.238 9.583 1.00 54.59 71 HIS A CA 1
ATOM 475 C C . HIS A 1 71 ? 2.798 -8.753 10.693 1.00 54.59 71 HIS A C 1
ATOM 477 O O . HIS A 1 71 ? 3.220 -8.186 11.704 1.00 54.59 71 HIS A O 1
ATOM 483 N N . ALA A 1 72 ? 1.492 -8.987 10.530 1.00 51.53 72 ALA A N 1
ATOM 484 C CA . ALA A 1 72 ? 0.503 -8.930 11.599 1.00 51.53 72 ALA A CA 1
ATOM 485 C C . ALA A 1 72 ? 0.774 -10.110 12.544 1.00 51.53 72 ALA A C 1
ATOM 487 O O . ALA A 1 72 ? 0.037 -11.097 12.601 1.00 51.53 72 ALA A O 1
ATOM 488 N N . ASP A 1 73 ? 1.921 -10.059 13.217 1.00 50.44 73 ASP A N 1
ATOM 489 C CA . ASP A 1 73 ? 2.395 -11.118 14.078 1.00 50.44 73 ASP A CA 1
ATOM 490 C C . ASP A 1 73 ? 1.348 -11.347 15.175 1.00 50.44 73 ASP A C 1
ATOM 492 O O . ASP A 1 73 ? 1.069 -10.492 16.023 1.00 50.44 73 ASP A O 1
ATOM 496 N N . ARG A 1 74 ? 0.763 -12.549 15.164 1.00 52.50 74 ARG A N 1
ATOM 497 C CA . ARG A 1 74 ? -0.133 -13.061 16.206 1.00 52.50 74 ARG A CA 1
ATOM 498 C C . ARG A 1 74 ? 0.561 -13.179 17.580 1.00 52.50 74 ARG A C 1
ATOM 500 O O . ARG A 1 74 ? -0.065 -13.658 18.530 1.00 52.50 74 ARG A O 1
ATOM 507 N N . ARG A 1 75 ? 1.813 -12.729 17.740 1.00 51.28 75 ARG A N 1
ATOM 508 C CA . ARG A 1 75 ? 2.594 -12.747 18.992 1.00 51.28 75 ARG A CA 1
ATOM 509 C C . ARG A 1 75 ? 2.084 -11.890 20.140 1.00 51.28 75 ARG A C 1
ATOM 511 O O . ARG A 1 75 ? 2.493 -12.139 21.273 1.00 51.28 75 ARG A O 1
ATOM 518 N N . TRP A 1 76 ? 1.164 -10.953 19.940 1.00 46.72 76 TRP A N 1
ATOM 519 C CA . TRP A 1 76 ? 0.639 -10.175 21.076 1.00 46.72 76 TRP A CA 1
ATOM 520 C C . TRP A 1 76 ? -0.341 -10.958 21.962 1.00 46.72 76 TRP A C 1
ATOM 522 O O . TRP A 1 76 ? -0.658 -10.527 23.070 1.00 46.72 76 TRP A O 1
ATOM 532 N N . SER A 1 77 ? -0.770 -12.146 21.523 1.00 50.34 77 SER A N 1
ATOM 533 C CA . SER A 1 77 ? -1.613 -13.051 22.316 1.00 50.34 77 SER A CA 1
ATOM 534 C C . SER A 1 77 ? -0.867 -13.762 23.460 1.00 50.34 77 SER A C 1
ATOM 536 O O . SER A 1 77 ? -1.514 -14.285 24.370 1.00 50.34 77 SER A O 1
ATOM 538 N N . LEU A 1 78 ? 0.473 -13.734 23.465 1.00 52.94 78 LEU A N 1
ATOM 539 C CA . LEU A 1 78 ? 1.304 -14.306 24.534 1.00 52.94 78 LEU A CA 1
ATOM 540 C C . LEU A 1 78 ? 1.802 -13.265 25.549 1.00 52.94 78 LEU A C 1
ATOM 542 O O . LEU A 1 78 ? 2.124 -13.640 26.669 1.00 52.94 78 LEU A O 1
ATOM 546 N N . LEU A 1 79 ? 1.806 -11.969 25.212 1.00 52.62 79 LEU A N 1
ATOM 547 C CA . LEU A 1 79 ? 2.305 -10.910 26.106 1.00 52.62 79 LEU A CA 1
ATOM 548 C C . LEU A 1 79 ? 1.205 -10.222 26.942 1.00 52.62 79 LEU A C 1
ATOM 550 O O . LEU A 1 79 ? 1.494 -9.352 27.755 1.00 52.62 79 LEU A O 1
ATOM 554 N N . ARG A 1 80 ? -0.071 -10.581 26.746 1.00 54.88 80 ARG A N 1
ATOM 555 C CA . ARG A 1 80 ? -1.229 -9.990 27.456 1.00 54.88 80 ARG A CA 1
ATOM 556 C C . ARG A 1 80 ? -1.863 -10.942 28.479 1.00 54.88 80 ARG A C 1
ATOM 558 O O . ARG A 1 80 ? -3.005 -10.728 28.875 1.00 54.88 80 ARG A O 1
ATOM 565 N N . ARG A 1 81 ? -1.141 -11.993 28.891 1.00 54.78 81 ARG A N 1
ATOM 566 C CA . ARG A 1 81 ? -1.566 -12.936 29.943 1.00 54.78 81 ARG A CA 1
ATOM 567 C C . ARG A 1 81 ? -0.838 -12.781 31.279 1.00 54.78 81 ARG A C 1
ATOM 569 O O . ARG A 1 81 ? -1.066 -13.611 32.141 1.00 54.78 81 ARG A O 1
ATOM 576 N N . ASP A 1 82 ? -0.062 -11.720 31.487 1.00 43.31 82 ASP A N 1
ATOM 577 C CA . ASP A 1 82 ? 0.558 -11.455 32.792 1.00 43.31 82 ASP A CA 1
ATOM 578 C C . ASP A 1 82 ? 0.086 -10.107 33.373 1.00 43.31 82 ASP A C 1
ATOM 580 O O . ASP A 1 82 ? 0.703 -9.059 33.214 1.00 43.31 82 ASP A O 1
ATOM 584 N N . GLU A 1 83 ? -1.120 -10.207 33.944 1.00 51.00 83 GLU A N 1
ATOM 585 C CA . GLU A 1 83 ? -1.762 -9.563 35.110 1.00 51.00 83 GLU A CA 1
ATOM 586 C C . GLU A 1 83 ? -1.259 -8.244 35.734 1.00 51.00 83 GLU A C 1
ATOM 588 O O . GLU A 1 83 ? -0.068 -7.958 35.842 1.00 51.00 83 GLU A O 1
ATOM 593 N N . PRO A 1 84 ? -2.191 -7.555 36.431 1.00 46.91 84 PRO A N 1
ATOM 594 C CA . PRO A 1 84 ? -1.875 -7.182 37.808 1.00 46.91 84 PRO A CA 1
ATOM 595 C C . PRO A 1 84 ? -3.028 -7.445 38.801 1.00 46.91 84 PRO A C 1
ATOM 597 O O . PRO A 1 84 ? -4.049 -6.761 38.787 1.00 46.91 84 PRO A O 1
ATOM 600 N N . ARG A 1 85 ? -2.811 -8.364 39.753 1.00 61.03 85 ARG A N 1
ATOM 601 C CA . ARG A 1 85 ? -2.493 -8.098 41.182 1.00 61.03 85 ARG A CA 1
ATOM 602 C C . ARG A 1 85 ? -3.034 -9.218 42.078 1.00 61.03 85 ARG A C 1
ATOM 604 O O . ARG A 1 85 ? -4.245 -9.314 42.255 1.00 61.03 85 ARG A O 1
ATOM 611 N N . ARG A 1 86 ? -2.157 -9.907 42.823 1.00 43.38 86 ARG A N 1
ATOM 612 C CA . ARG A 1 86 ? -2.471 -10.313 44.206 1.00 43.38 86 ARG A CA 1
ATOM 613 C C . ARG A 1 86 ? -1.235 -10.685 45.027 1.00 43.38 86 ARG A C 1
ATOM 615 O O . ARG A 1 86 ? -0.482 -11.588 44.696 1.00 43.38 86 ARG A O 1
ATOM 622 N N . ASN A 1 87 ? -1.083 -9.946 46.121 1.00 43.75 87 ASN A N 1
ATOM 623 C CA . ASN A 1 87 ? -0.505 -10.318 47.408 1.00 43.75 87 ASN A CA 1
ATOM 624 C C . ASN A 1 87 ? 0.022 -11.763 47.539 1.00 43.75 87 ASN A C 1
ATOM 626 O O . ASN A 1 87 ? -0.753 -12.700 47.716 1.00 43.75 87 ASN A O 1
ATOM 630 N N . GLY A 1 88 ? 1.347 -11.888 47.632 1.00 52.38 88 GLY A N 1
ATOM 631 C CA . GLY A 1 88 ? 1.969 -12.710 48.674 1.00 52.38 88 GLY A CA 1
ATOM 632 C C . GLY A 1 88 ? 1.965 -14.232 48.528 1.00 52.38 88 GLY A C 1
ATOM 633 O O . GLY A 1 88 ? 1.981 -14.897 49.560 1.00 52.38 88 GLY A O 1
ATOM 634 N N . GLN A 1 89 ? 2.003 -14.814 47.327 1.00 43.97 89 GLN A N 1
ATOM 635 C CA . GLN A 1 89 ? 2.297 -16.251 47.199 1.00 43.97 89 GLN A CA 1
ATOM 636 C C . GLN A 1 89 ? 3.583 -16.517 46.410 1.00 43.97 89 GLN A C 1
ATOM 638 O O . GLN A 1 89 ? 3.722 -16.167 45.241 1.00 43.97 89 GLN A O 1
ATOM 643 N N . LEU A 1 90 ? 4.545 -17.113 47.120 1.00 44.06 90 LEU A N 1
ATOM 644 C CA . LEU A 1 90 ? 5.865 -17.523 46.653 1.00 44.06 90 LEU A CA 1
ATOM 645 C C . LEU A 1 90 ? 5.730 -18.647 45.615 1.00 44.06 90 LEU A C 1
ATOM 647 O O . LEU A 1 90 ? 5.044 -19.639 45.859 1.00 44.06 90 LEU A O 1
ATOM 651 N N . ARG A 1 91 ? 6.415 -18.520 44.473 1.00 46.75 91 ARG A N 1
ATOM 652 C CA . ARG A 1 91 ? 6.564 -19.618 43.505 1.00 46.75 91 ARG A CA 1
ATOM 653 C C . ARG A 1 91 ? 7.631 -20.599 44.021 1.00 46.75 91 ARG A C 1
ATOM 655 O O . ARG A 1 91 ? 8.711 -20.125 44.377 1.00 46.75 91 ARG A O 1
ATOM 662 N N . PRO A 1 92 ? 7.393 -21.924 44.057 1.00 44.53 92 PRO A N 1
ATOM 663 C CA . PRO A 1 92 ? 8.452 -22.885 44.335 1.00 44.53 92 PRO A CA 1
ATOM 664 C C . PRO A 1 92 ? 9.386 -23.026 43.127 1.00 44.53 92 PRO A C 1
ATOM 666 O O . PRO A 1 92 ? 8.959 -22.945 41.973 1.00 44.53 92 PRO A O 1
ATOM 669 N N . SER A 1 93 ? 10.667 -23.212 43.429 1.00 47.91 93 SER A N 1
ATOM 670 C CA . SER A 1 93 ? 11.775 -23.330 42.485 1.00 47.91 93 SER A CA 1
ATOM 671 C C . SER A 1 93 ? 11.720 -24.604 41.631 1.00 47.91 93 SER A C 1
ATOM 673 O O . SER A 1 93 ? 11.294 -25.658 42.091 1.00 47.91 93 SER A O 1
ATOM 675 N N . LEU A 1 94 ? 12.213 -24.440 40.403 1.00 39.00 94 LEU A N 1
ATOM 676 C CA . LEU A 1 94 ? 12.512 -25.385 39.319 1.00 39.00 94 LEU A CA 1
ATOM 677 C C . LEU A 1 94 ? 12.789 -26.869 39.675 1.00 39.00 94 LEU A C 1
ATOM 679 O O . LEU A 1 94 ? 13.599 -27.167 40.557 1.00 39.00 94 LEU A O 1
ATOM 683 N N . HIS A 1 95 ? 12.287 -27.764 38.817 1.00 42.50 95 HIS A N 1
ATOM 684 C CA . HIS A 1 95 ? 13.110 -28.764 38.122 1.00 42.50 95 HIS A CA 1
ATOM 685 C C . HIS A 1 95 ? 12.655 -28.869 36.664 1.00 42.50 95 HIS A C 1
ATOM 687 O O . HIS A 1 95 ? 11.424 -28.788 36.445 1.00 42.50 95 HIS A O 1
#

Sequence (95 aa):
MNVLHAFAGSADGAHPSAALIEAGDGSFYGTASGGGDTGNGTVFRMTADGTVTVVHSFAGSPSDGATPDDHADRRWSLLRRDEPRRNGQLRPSLH